Protein AF-A0A0A6D078-F1 (afdb_monomer_lite)

Secondary structure (DSSP, 8-state):
---S----HHHHHHHHHHHT-SS-HHHHHHHHHHHHHHHHHHHHHHTS---HHHHHT--HHHHHHHHHHHHHTT--HHHHHHHHHHHHHHHHHHHHTS---

Radius of gyration: 13.88 Å; chains: 1; bounding box: 37×34×34 Å

Structure (mmCIF, N/CA/C/O backbone):
data_AF-A0A0A6D078-F1
#
_entry.id   AF-A0A0A6D078-F1
#
loop_
_atom_site.group_PDB
_atom_site.id
_atom_site.type_symbol
_atom_site.label_atom_id
_atom_site.label_alt_id
_atom_site.label_comp_id
_atom_site.label_asym_id
_atom_site.label_entity_id
_atom_site.label_seq_id
_atom_site.pdbx_PDB_ins_code
_atom_site.Cartn_x
_atom_site.Cartn_y
_atom_site.Cartn_z
_atom_site.occupancy
_atom_site.B_iso_or_equiv
_atom_site.auth_seq_id
_atom_site.auth_comp_id
_atom_site.auth_asym_id
_atom_site.auth_atom_id
_atom_site.pdbx_PDB_model_num
ATOM 1 N N . MET A 1 1 ? -11.170 -26.570 -14.491 1.00 37.81 1 MET A N 1
ATOM 2 C CA . MET A 1 1 ? -11.286 -25.268 -15.184 1.00 37.81 1 MET A CA 1
ATOM 3 C C . MET A 1 1 ? -11.019 -24.174 -14.163 1.00 37.81 1 MET A C 1
ATOM 5 O O . MET A 1 1 ? -11.916 -23.804 -13.425 1.00 37.81 1 MET A O 1
ATOM 9 N N . THR A 1 2 ? -9.763 -23.754 -14.018 1.00 47.28 2 THR A N 1
ATOM 10 C CA . THR A 1 2 ? -9.364 -22.620 -13.169 1.00 47.28 2 THR A CA 1
ATOM 11 C C . THR A 1 2 ? -9.775 -21.331 -13.867 1.00 47.28 2 THR A C 1
ATOM 13 O O . THR A 1 2 ? -9.227 -21.018 -14.923 1.00 47.28 2 THR A O 1
ATOM 16 N N . SER A 1 3 ? -10.768 -20.625 -13.324 1.00 41.25 3 SER A N 1
ATOM 17 C CA . SER A 1 3 ? -11.203 -19.323 -13.836 1.00 41.25 3 SER A CA 1
ATOM 18 C C . SER A 1 3 ? -10.005 -18.361 -13.926 1.00 41.25 3 SER A C 1
ATOM 20 O O . SER A 1 3 ? -9.303 -18.193 -12.929 1.00 41.25 3 SER A O 1
ATOM 22 N N . PRO A 1 4 ? -9.745 -17.726 -15.082 1.00 51.84 4 PRO A N 1
ATOM 23 C CA . PRO A 1 4 ? -8.605 -16.825 -15.280 1.00 51.84 4 PRO A CA 1
ATOM 24 C C . PRO A 1 4 ? -8.764 -15.429 -14.633 1.00 51.84 4 PRO A C 1
ATOM 26 O O . PRO A 1 4 ? -7.986 -14.532 -14.941 1.00 51.84 4 PRO A O 1
ATOM 29 N N . ASP A 1 5 ? -9.728 -15.226 -13.728 1.00 57.56 5 ASP A N 1
ATOM 30 C CA . ASP A 1 5 ? -10.286 -13.893 -13.436 1.00 57.56 5 ASP A CA 1
ATOM 31 C C . ASP A 1 5 ? -9.986 -13.319 -12.040 1.00 57.56 5 ASP A C 1
ATOM 33 O O . ASP A 1 5 ? -10.726 -12.500 -11.500 1.00 57.56 5 ASP A O 1
ATOM 37 N N . THR A 1 6 ? -8.905 -13.740 -11.382 1.00 61.28 6 THR A N 1
ATOM 38 C CA . THR A 1 6 ? -8.534 -13.122 -10.093 1.00 61.28 6 THR A CA 1
ATOM 39 C C . THR A 1 6 ? -7.028 -13.054 -9.922 1.00 61.28 6 THR A C 1
ATOM 41 O O . THR A 1 6 ? -6.440 -13.642 -9.016 1.00 61.28 6 THR A O 1
ATOM 44 N N . LEU A 1 7 ? -6.364 -12.340 -10.831 1.00 70.44 7 LEU A N 1
ATOM 45 C CA . LEU A 1 7 ? -4.975 -11.966 -10.593 1.00 70.44 7 LEU A CA 1
ATOM 46 C C . LEU A 1 7 ? -4.910 -11.039 -9.371 1.00 70.44 7 LEU A C 1
ATOM 48 O O . LEU A 1 7 ? -5.734 -10.128 -9.249 1.00 70.44 7 LEU A O 1
ATOM 52 N N . PRO A 1 8 ? -3.929 -11.226 -8.472 1.00 76.69 8 PRO A N 1
ATOM 53 C CA . PRO A 1 8 ? -3.780 -10.350 -7.324 1.00 76.69 8 PRO A CA 1
ATOM 54 C C . PRO A 1 8 ? -3.535 -8.907 -7.800 1.00 76.69 8 PRO A C 1
ATOM 56 O O . PRO A 1 8 ? -2.866 -8.704 -8.824 1.00 76.69 8 PRO A O 1
ATOM 59 N N . PRO A 1 9 ? -4.001 -7.889 -7.053 1.00 77.19 9 PRO A N 1
ATOM 60 C CA . PRO A 1 9 ? -3.821 -6.482 -7.415 1.00 77.19 9 PRO A CA 1
ATOM 61 C C . PRO A 1 9 ? -2.368 -6.102 -7.757 1.00 77.19 9 PRO A C 1
ATOM 63 O O . PRO A 1 9 ? -2.128 -5.277 -8.637 1.00 77.19 9 PRO A O 1
ATOM 66 N N . SER A 1 10 ? -1.380 -6.758 -7.137 1.00 77.50 10 SER A N 1
ATOM 67 C CA . SER A 1 10 ? 0.046 -6.574 -7.434 1.00 77.50 10 SER A CA 1
ATOM 68 C C . SER A 1 10 ? 0.450 -6.972 -8.864 1.00 77.50 10 SER A C 1
ATOM 70 O O . SER A 1 10 ? 1.307 -6.318 -9.462 1.00 77.50 10 SER A O 1
ATOM 72 N N . MET A 1 11 ? -0.159 -8.014 -9.443 1.00 78.56 11 MET A N 1
ATOM 73 C CA . MET A 1 11 ? 0.112 -8.465 -10.817 1.00 78.56 11 MET A CA 1
ATOM 74 C C . MET A 1 11 ? -0.592 -7.594 -11.859 1.00 78.56 11 MET A C 1
ATOM 76 O O . MET A 1 11 ? -0.010 -7.298 -12.908 1.00 78.56 11 MET A O 1
ATOM 80 N N . LEU A 1 12 ? -1.809 -7.135 -11.558 1.00 79.56 12 LEU A N 1
ATOM 81 C CA . LEU A 1 12 ? -2.525 -6.170 -12.395 1.00 79.56 12 LEU A CA 1
ATOM 82 C C . LEU A 1 12 ? -1.743 -4.853 -12.489 1.00 79.56 12 LEU A C 1
ATOM 84 O O . LEU A 1 12 ? -1.502 -4.348 -13.588 1.00 79.56 12 LEU A O 1
ATOM 88 N N . TRP A 1 13 ? -1.234 -4.360 -11.357 1.00 77.25 13 TRP A N 1
ATOM 89 C CA . TRP A 1 13 ? -0.403 -3.160 -11.332 1.00 77.25 13 TRP A CA 1
ATOM 90 C C . TRP A 1 13 ? 0.941 -3.344 -12.045 1.00 77.25 13 T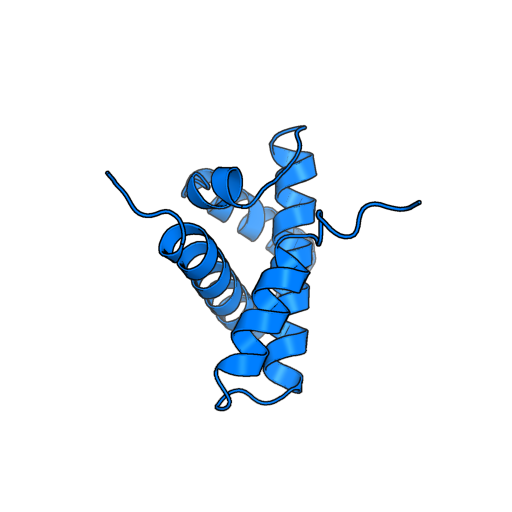RP A C 1
ATOM 92 O O . TRP A 1 13 ? 1.365 -2.468 -12.793 1.00 77.25 13 TRP A O 1
ATOM 102 N N . ALA A 1 14 ? 1.602 -4.496 -11.897 1.00 74.62 14 ALA A N 1
ATOM 103 C CA . ALA A 1 14 ? 2.837 -4.780 -12.633 1.00 74.62 14 ALA A CA 1
ATOM 104 C C . ALA A 1 14 ? 2.625 -4.773 -14.159 1.00 74.62 14 ALA A C 1
ATOM 106 O O . ALA A 1 14 ? 3.478 -4.282 -14.899 1.00 74.62 14 ALA A O 1
ATOM 107 N N . THR A 1 15 ? 1.476 -5.269 -14.626 1.00 76.69 15 THR A N 1
ATOM 108 C CA . THR A 1 15 ? 1.088 -5.230 -16.045 1.00 76.69 15 THR A CA 1
ATOM 109 C C . THR A 1 15 ? 0.828 -3.797 -16.513 1.00 76.69 15 THR A C 1
ATOM 111 O O . THR A 1 15 ? 1.273 -3.413 -17.593 1.00 76.69 15 THR A O 1
ATOM 114 N N . HIS A 1 16 ? 0.162 -2.984 -15.688 1.00 73.62 16 HIS A N 1
ATOM 115 C CA . HIS A 1 16 ? -0.034 -1.555 -15.943 1.00 73.62 16 HIS A CA 1
ATOM 116 C C . HIS A 1 16 ? 1.309 -0.806 -16.046 1.00 73.62 16 HIS A C 1
ATOM 118 O O . HIS A 1 16 ? 1.557 -0.133 -17.043 1.00 73.62 16 HIS A O 1
ATOM 124 N N . LEU A 1 17 ? 2.233 -1.021 -15.101 1.00 73.81 17 LEU A N 1
ATOM 125 C CA . LEU A 1 17 ? 3.578 -0.428 -15.127 1.00 73.81 17 LEU A CA 1
ATOM 126 C C . LEU A 1 17 ? 4.392 -0.830 -16.366 1.00 73.81 17 LEU A C 1
ATOM 128 O O . LEU A 1 17 ? 5.181 -0.036 -16.872 1.00 73.81 17 LEU A O 1
ATOM 132 N N . ALA A 1 18 ? 4.229 -2.064 -16.851 1.00 67.94 18 ALA A N 1
ATOM 133 C CA . ALA A 1 18 ? 4.924 -2.546 -18.042 1.00 67.94 18 ALA A CA 1
ATOM 134 C C . ALA A 1 18 ? 4.407 -1.897 -19.340 1.00 67.94 18 ALA A C 1
ATOM 136 O O . ALA A 1 18 ? 5.178 -1.722 -20.285 1.00 67.94 18 ALA A O 1
ATOM 137 N N . ARG A 1 19 ? 3.121 -1.519 -19.390 1.00 69.38 19 ARG A N 1
ATOM 138 C CA . ARG A 1 19 ? 2.527 -0.804 -20.534 1.00 69.38 19 ARG A CA 1
ATOM 139 C C . ARG A 1 19 ? 3.012 0.637 -20.637 1.00 69.38 19 ARG A C 1
ATOM 141 O O . ARG A 1 19 ? 3.153 1.135 -21.748 1.00 69.38 19 ARG A O 1
ATOM 148 N N . ASP A 1 20 ? 3.365 1.250 -19.512 1.00 64.88 20 ASP A N 1
ATOM 149 C CA . ASP A 1 20 ? 3.768 2.658 -19.434 1.00 64.88 20 ASP A CA 1
ATOM 150 C C . ASP A 1 20 ? 5.187 2.949 -19.987 1.00 64.88 20 ASP A C 1
ATOM 152 O O . ASP A 1 20 ? 5.678 4.064 -19.869 1.00 64.88 20 ASP A O 1
ATOM 156 N N . ARG A 1 21 ? 5.860 1.939 -20.582 1.00 54.56 21 ARG A N 1
ATOM 157 C CA . ARG A 1 21 ? 7.119 1.913 -21.384 1.00 54.56 21 ARG A CA 1
ATOM 158 C C . ARG A 1 21 ? 8.335 2.773 -20.977 1.00 54.56 21 ARG A C 1
ATOM 160 O O . ARG A 1 21 ? 9.388 2.633 -21.592 1.00 54.56 21 ARG A O 1
ATOM 167 N N . MET A 1 22 ? 8.276 3.567 -19.913 1.00 57.25 22 MET A N 1
ATOM 168 C CA . MET A 1 22 ? 9.336 4.474 -19.454 1.00 57.25 22 MET A CA 1
ATOM 169 C C . MET A 1 22 ? 10.025 4.019 -18.160 1.00 57.25 22 MET A C 1
ATOM 171 O O . MET A 1 22 ? 10.914 4.705 -17.652 1.00 57.25 22 MET A O 1
ATOM 175 N N . ARG A 1 23 ? 9.651 2.865 -17.591 1.00 61.41 23 ARG A N 1
ATOM 176 C CA . ARG A 1 23 ? 10.265 2.341 -16.361 1.00 61.41 23 ARG A CA 1
ATOM 177 C C . ARG A 1 23 ? 11.027 1.050 -16.625 1.00 61.41 23 ARG A C 1
ATOM 179 O O . ARG A 1 23 ? 10.478 0.078 -17.128 1.00 61.41 23 ARG A O 1
ATOM 186 N N . SER A 1 24 ? 12.302 1.031 -16.234 1.00 71.56 24 SER A N 1
ATOM 187 C CA . SER A 1 24 ? 13.158 -0.153 -16.335 1.00 71.56 24 SER A CA 1
ATOM 188 C C . SER A 1 24 ? 12.534 -1.353 -15.618 1.00 71.56 24 SER A C 1
ATOM 190 O O . SER A 1 24 ? 11.949 -1.204 -14.543 1.00 71.56 24 SER A O 1
ATOM 192 N N . VAL A 1 25 ? 12.746 -2.561 -16.150 1.00 75.38 25 VAL A N 1
ATOM 193 C CA . VAL A 1 25 ? 12.272 -3.838 -15.569 1.00 75.38 25 VAL A CA 1
ATOM 194 C C . VAL A 1 25 ? 12.632 -3.969 -14.082 1.00 75.38 25 VAL A C 1
ATOM 196 O O . VAL A 1 25 ? 11.831 -4.438 -13.274 1.00 75.38 25 VAL A O 1
ATOM 199 N N . HIS A 1 26 ? 13.815 -3.485 -13.697 1.00 78.31 26 HIS A N 1
ATOM 200 C CA . HIS A 1 26 ? 14.270 -3.432 -12.306 1.00 78.31 26 HIS A CA 1
ATOM 201 C C . HIS A 1 26 ? 13.361 -2.584 -11.402 1.00 78.31 26 HIS A C 1
ATOM 203 O O . HIS A 1 26 ? 13.103 -2.955 -10.257 1.00 78.31 26 HIS A O 1
ATOM 209 N N . THR A 1 27 ? 12.842 -1.464 -11.904 1.00 79.75 27 THR A N 1
ATOM 210 C CA . THR A 1 27 ? 11.910 -0.601 -11.169 1.00 79.75 27 THR A CA 1
ATOM 211 C C . THR A 1 27 ? 10.548 -1.261 -11.035 1.00 79.75 27 THR A C 1
ATOM 213 O O . THR A 1 27 ? 10.008 -1.268 -9.933 1.00 79.75 27 THR A O 1
ATOM 216 N N . VAL A 1 28 ? 10.044 -1.895 -12.099 1.00 81.12 28 VAL A N 1
ATOM 217 C CA . VAL A 1 28 ? 8.772 -2.636 -12.067 1.00 81.12 28 VAL A CA 1
ATOM 218 C C . VAL A 1 28 ? 8.821 -3.768 -11.040 1.00 81.12 28 VAL A C 1
ATOM 220 O O . VAL A 1 28 ? 7.918 -3.885 -10.218 1.00 81.12 28 VAL A O 1
ATOM 223 N N . ARG A 1 29 ? 9.903 -4.560 -11.013 1.00 83.12 29 ARG A N 1
ATOM 224 C CA . ARG A 1 29 ? 10.086 -5.630 -10.014 1.00 83.12 29 ARG A CA 1
ATOM 225 C C . ARG A 1 29 ? 10.134 -5.091 -8.588 1.00 83.12 29 ARG A C 1
ATOM 227 O O . ARG A 1 29 ? 9.462 -5.627 -7.712 1.00 83.12 29 ARG A O 1
ATOM 234 N N . ALA A 1 30 ? 10.902 -4.026 -8.358 1.00 84.94 30 ALA A N 1
ATOM 235 C CA . ALA A 1 30 ? 10.997 -3.415 -7.037 1.00 84.94 30 ALA A CA 1
ATOM 236 C C . ALA A 1 30 ? 9.644 -2.866 -6.566 1.00 84.94 30 ALA A C 1
ATOM 238 O O . ALA A 1 30 ? 9.283 -3.044 -5.408 1.00 84.94 30 ALA A O 1
ATOM 239 N N . TYR A 1 31 ? 8.889 -2.232 -7.464 1.00 86.56 31 TYR A N 1
ATOM 240 C CA . TYR A 1 31 ? 7.568 -1.686 -7.169 1.00 86.56 31 TYR A CA 1
ATOM 241 C C . TYR A 1 31 ? 6.579 -2.810 -6.873 1.00 86.56 31 TYR A C 1
ATOM 243 O O . TYR A 1 31 ? 5.961 -2.804 -5.813 1.00 86.56 31 TYR A O 1
ATOM 251 N N . ARG A 1 32 ? 6.516 -3.837 -7.726 1.00 86.88 32 ARG A N 1
ATOM 252 C CA . ARG A 1 32 ? 5.689 -5.027 -7.498 1.00 86.88 32 ARG A CA 1
ATOM 253 C C . ARG A 1 32 ? 5.944 -5.651 -6.123 1.00 86.88 32 ARG A C 1
ATOM 255 O O . ARG A 1 32 ? 4.987 -5.920 -5.408 1.00 86.88 32 ARG A O 1
ATOM 262 N N . ALA A 1 33 ? 7.206 -5.814 -5.726 1.00 88.75 33 ALA A N 1
ATOM 263 C CA . ALA A 1 33 ? 7.548 -6.366 -4.414 1.00 88.75 33 ALA A CA 1
ATOM 264 C C . ALA A 1 33 ? 7.032 -5.497 -3.250 1.00 88.75 33 ALA A C 1
ATOM 266 O O . ALA A 1 33 ? 6.681 -6.017 -2.194 1.00 88.75 33 ALA A O 1
ATOM 267 N N . VAL A 1 34 ? 6.981 -4.173 -3.425 1.00 91.19 34 VAL A N 1
ATOM 268 C CA . VAL A 1 34 ? 6.369 -3.262 -2.446 1.00 91.19 34 VAL A CA 1
ATOM 269 C C . VAL A 1 34 ? 4.854 -3.448 -2.389 1.00 91.19 34 VAL A C 1
ATOM 271 O O . VAL A 1 34 ? 4.313 -3.556 -1.292 1.00 91.19 34 VAL A O 1
ATOM 274 N N . ALA A 1 35 ? 4.177 -3.541 -3.536 1.00 89.69 35 ALA A N 1
ATOM 275 C CA . ALA A 1 35 ? 2.734 -3.785 -3.575 1.00 89.69 35 ALA A CA 1
ATOM 276 C C . ALA A 1 35 ? 2.357 -5.125 -2.929 1.00 89.69 35 ALA A C 1
ATOM 278 O O . ALA A 1 35 ? 1.451 -5.162 -2.106 1.00 89.69 35 ALA A O 1
ATOM 279 N N . GLU A 1 36 ? 3.091 -6.202 -3.222 1.00 90.25 36 GLU A N 1
ATOM 280 C CA . GLU A 1 36 ? 2.878 -7.515 -2.593 1.00 90.25 36 GLU A CA 1
ATOM 281 C C . GLU A 1 36 ? 3.015 -7.443 -1.066 1.00 90.25 36 GLU A C 1
ATOM 283 O O . GLU A 1 36 ? 2.173 -7.974 -0.344 1.00 90.25 36 GLU A O 1
ATOM 288 N N . ARG A 1 37 ? 4.031 -6.728 -0.565 1.00 91.19 37 ARG A N 1
ATOM 289 C CA . ARG A 1 37 ? 4.243 -6.530 0.876 1.00 91.19 37 ARG A CA 1
ATOM 290 C C . ARG A 1 37 ? 3.140 -5.700 1.528 1.00 91.19 37 ARG A C 1
ATOM 292 O O . ARG A 1 37 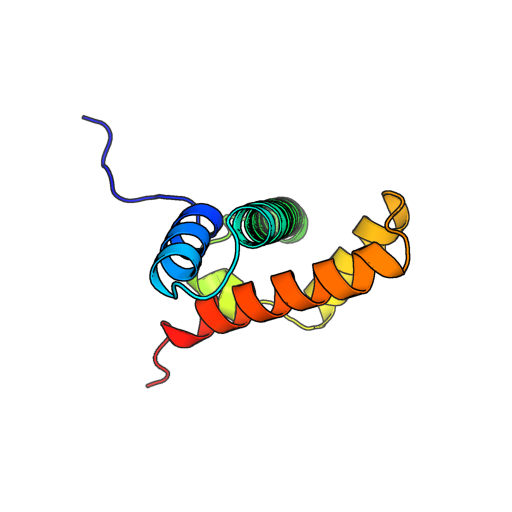? 2.712 -6.046 2.626 1.00 91.19 37 ARG A O 1
ATOM 299 N N . LEU A 1 38 ? 2.674 -4.636 0.873 1.00 90.19 38 LEU A N 1
ATOM 300 C CA . LEU A 1 38 ? 1.553 -3.839 1.371 1.00 90.19 38 LEU A CA 1
ATOM 301 C C . LEU A 1 38 ? 0.270 -4.673 1.420 1.00 90.19 38 LE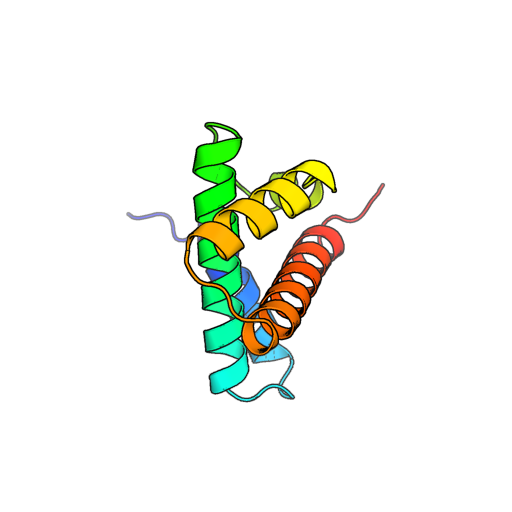U A C 1
ATOM 303 O O . LEU A 1 38 ? -0.397 -4.688 2.448 1.00 90.19 38 LEU A O 1
ATOM 307 N N . THR A 1 39 ? -0.057 -5.401 0.350 1.00 90.31 39 THR A N 1
ATOM 308 C CA . THR A 1 39 ? -1.247 -6.260 0.307 1.00 90.31 39 THR A CA 1
ATOM 309 C C . THR A 1 39 ? -1.193 -7.334 1.390 1.00 90.31 39 THR A C 1
ATOM 311 O O . THR A 1 39 ? -2.165 -7.495 2.119 1.00 90.31 39 THR A O 1
ATOM 31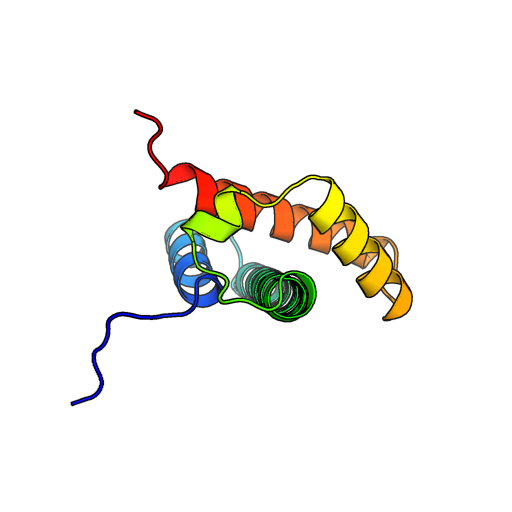4 N N . ALA A 1 40 ? -0.057 -8.018 1.560 1.00 89.81 40 ALA A N 1
ATOM 315 C CA . ALA A 1 40 ? 0.109 -9.018 2.615 1.00 89.81 40 ALA A CA 1
ATOM 316 C C . ALA A 1 40 ? -0.063 -8.418 4.022 1.00 89.81 40 ALA A C 1
ATOM 318 O O . ALA A 1 40 ? -0.711 -9.021 4.876 1.00 89.81 40 ALA A O 1
ATOM 319 N N . PHE A 1 41 ? 0.472 -7.214 4.253 1.00 91.44 41 PHE A N 1
ATOM 320 C CA . PHE A 1 41 ? 0.275 -6.498 5.510 1.00 91.44 41 PHE A CA 1
ATOM 321 C C . PHE A 1 41 ? -1.201 -6.167 5.750 1.00 91.44 41 PHE A C 1
ATOM 323 O O . PHE A 1 41 ? -1.707 -6.438 6.833 1.00 91.44 41 PHE A O 1
ATOM 330 N N . LEU A 1 42 ? -1.898 -5.620 4.750 1.00 90.25 42 LEU A N 1
ATOM 331 C CA . LEU A 1 42 ? -3.304 -5.228 4.874 1.00 90.25 42 LEU A CA 1
ATOM 332 C C . LEU A 1 42 ? -4.226 -6.431 5.099 1.00 90.25 42 LEU A C 1
ATOM 334 O O . LEU A 1 42 ? -5.139 -6.333 5.909 1.00 90.25 42 LEU A O 1
ATOM 338 N N . VAL A 1 43 ? -3.954 -7.580 4.470 1.00 90.38 43 VAL A N 1
ATOM 339 C CA . VAL A 1 43 ? -4.708 -8.821 4.724 1.00 90.38 43 VAL A CA 1
ATOM 340 C C . VAL A 1 43 ? -4.618 -9.215 6.201 1.00 90.38 43 VAL A C 1
ATOM 342 O O . VAL A 1 43 ? -5.631 -9.544 6.816 1.00 90.38 43 VAL A O 1
ATOM 345 N N . GLY A 1 44 ? -3.421 -9.136 6.792 1.00 88.69 44 GLY A N 1
ATOM 346 C CA . GLY A 1 44 ? -3.228 -9.394 8.220 1.00 88.69 44 GLY A CA 1
ATOM 347 C C . GLY A 1 44 ? -3.802 -8.296 9.121 1.00 88.69 44 GLY A C 1
ATOM 348 O O . GLY A 1 44 ? -4.342 -8.596 10.180 1.00 88.69 44 GLY A O 1
ATOM 349 N N . HIS A 1 45 ? -3.709 -7.030 8.706 1.00 89.50 45 HIS A N 1
ATOM 350 C CA . HIS A 1 45 ? -4.142 -5.876 9.497 1.00 89.50 45 HIS A CA 1
ATOM 351 C C . HIS A 1 45 ? -5.668 -5.736 9.561 1.00 89.50 45 HIS A C 1
ATOM 353 O O . HIS A 1 45 ? -6.208 -5.418 10.615 1.00 89.50 45 HIS A O 1
ATOM 359 N N . TRP A 1 46 ? -6.360 -5.994 8.450 1.00 87.00 46 TRP A N 1
ATOM 360 C CA . TRP A 1 46 ? -7.820 -5.915 8.346 1.00 87.00 46 TRP A CA 1
ATOM 361 C C . TRP A 1 46 ? -8.521 -7.248 8.613 1.00 87.00 46 TRP A C 1
ATOM 363 O O . TRP A 1 46 ? -9.749 -7.285 8.633 1.00 87.00 46 TRP A O 1
ATOM 373 N N . ALA A 1 47 ? -7.762 -8.335 8.801 1.00 84.19 47 ALA A N 1
ATOM 374 C CA . ALA A 1 47 ? -8.283 -9.695 8.945 1.00 84.19 47 ALA A CA 1
ATOM 375 C C . ALA A 1 47 ? -9.285 -10.072 7.829 1.00 84.19 47 ALA A C 1
ATOM 377 O O . ALA A 1 47 ? -10.295 -10.732 8.075 1.00 84.19 47 ALA A O 1
ATOM 378 N N . GLY A 1 48 ? -9.017 -9.632 6.594 1.00 79.69 48 GLY A N 1
ATOM 379 C CA . GLY A 1 48 ? -9.953 -9.731 5.475 1.00 79.69 48 GLY A CA 1
ATOM 380 C C . GLY A 1 48 ? -9.273 -9.717 4.106 1.00 79.69 48 GLY A C 1
ATOM 381 O O . GLY A 1 48 ? -8.078 -9.445 3.981 1.00 79.69 48 GLY A O 1
ATOM 382 N N . ALA A 1 49 ? -10.043 -10.037 3.063 1.00 78.38 49 ALA A N 1
ATOM 383 C CA . ALA A 1 49 ? -9.550 -10.013 1.691 1.00 78.38 49 ALA A CA 1
ATOM 384 C C . ALA A 1 49 ? -9.277 -8.571 1.238 1.00 78.38 49 ALA A C 1
ATOM 386 O O . ALA A 1 49 ? -10.113 -7.685 1.407 1.00 78.38 49 ALA A O 1
ATOM 387 N N . VAL A 1 50 ? -8.106 -8.348 0.641 1.00 84.00 50 VAL A N 1
ATOM 388 C CA . VAL A 1 50 ? -7.716 -7.049 0.085 1.00 84.00 50 VAL A CA 1
ATOM 389 C C . VAL A 1 50 ? -7.872 -7.111 -1.425 1.00 84.00 50 VAL A C 1
ATOM 391 O O . VAL A 1 50 ? -7.039 -7.689 -2.126 1.00 84.00 50 VAL A O 1
ATOM 394 N N . ASP A 1 51 ? -8.949 -6.515 -1.917 1.00 81.88 51 ASP A N 1
ATOM 395 C CA . ASP A 1 51 ? -9.179 -6.302 -3.339 1.00 81.88 51 ASP A CA 1
ATOM 396 C C . ASP A 1 51 ? -8.808 -4.868 -3.756 1.00 81.88 51 ASP A C 1
ATOM 398 O O . ASP A 1 51 ? -8.348 -4.037 -2.965 1.00 81.88 51 ASP A O 1
ATOM 402 N N . ARG A 1 52 ? -8.976 -4.575 -5.044 1.00 80.94 52 ARG A N 1
ATOM 403 C CA . ARG A 1 52 ? -8.666 -3.262 -5.616 1.00 80.94 52 ARG A CA 1
ATOM 404 C C . ARG A 1 52 ? -9.513 -2.136 -5.006 1.00 80.94 52 ARG A C 1
ATOM 406 O O . ARG A 1 52 ? -8.994 -1.042 -4.805 1.00 80.94 52 ARG A O 1
ATOM 413 N N . ALA A 1 53 ? -10.780 -2.401 -4.691 1.00 80.56 53 ALA A N 1
ATOM 414 C CA . ALA A 1 53 ? -11.683 -1.415 -4.099 1.00 80.56 53 ALA A CA 1
ATOM 415 C C . ALA A 1 53 ? -11.310 -1.118 -2.638 1.00 80.56 53 ALA A C 1
ATOM 417 O O . ALA A 1 53 ? -11.310 0.037 -2.212 1.00 80.56 53 ALA A O 1
ATOM 418 N N . ALA A 1 54 ? -10.920 -2.145 -1.885 1.00 83.25 54 ALA A N 1
ATOM 419 C CA . ALA A 1 54 ? -10.413 -2.032 -0.528 1.00 83.25 54 ALA A CA 1
ATOM 420 C C . ALA A 1 54 ? -9.106 -1.227 -0.494 1.00 83.25 54 ALA A C 1
ATOM 422 O O . ALA A 1 54 ? -8.947 -0.360 0.362 1.00 83.25 54 ALA A O 1
ATOM 423 N N . LEU A 1 55 ? -8.213 -1.421 -1.474 1.00 85.12 55 LEU A N 1
ATOM 424 C CA . LEU A 1 55 ? -7.008 -0.595 -1.618 1.00 85.12 55 LEU A CA 1
ATOM 425 C C . LEU A 1 55 ? -7.341 0.892 -1.801 1.00 85.12 55 LEU A C 1
ATOM 427 O O . LEU A 1 55 ? -6.656 1.732 -1.217 1.00 85.12 55 LEU A O 1
ATOM 431 N N . GLY A 1 56 ? -8.407 1.230 -2.530 1.00 82.62 56 GLY A N 1
ATOM 432 C CA . GLY A 1 56 ? -8.859 2.618 -2.659 1.00 82.62 56 GLY A CA 1
ATOM 433 C C . GLY A 1 56 ? -9.340 3.244 -1.343 1.00 82.62 56 GLY A C 1
ATOM 434 O O . GLY A 1 56 ? -9.238 4.452 -1.144 1.00 82.62 56 GLY A O 1
ATOM 435 N N . ARG A 1 57 ? -9.777 2.415 -0.387 1.00 83.00 57 ARG A N 1
ATOM 436 C CA . ARG A 1 57 ? -10.206 2.831 0.960 1.00 83.00 57 ARG A CA 1
ATOM 437 C C . ARG A 1 57 ? -9.074 2.865 1.988 1.00 83.00 57 ARG A C 1
ATOM 439 O O . ARG A 1 57 ? -9.336 3.161 3.151 1.00 83.00 57 ARG A O 1
ATOM 446 N N . THR A 1 58 ? -7.835 2.569 1.585 1.00 87.75 58 THR A N 1
ATOM 447 C CA . THR A 1 58 ? -6.683 2.556 2.499 1.00 87.75 58 THR A CA 1
ATOM 448 C C . THR A 1 58 ? -6.539 3.913 3.181 1.00 87.75 58 THR A C 1
ATOM 450 O O . THR A 1 58 ? -6.357 4.939 2.524 1.00 87.75 58 THR A O 1
ATOM 453 N N . SER A 1 59 ? -6.588 3.926 4.511 1.00 87.25 59 SER A N 1
ATOM 454 C CA . SER A 1 59 ? -6.497 5.153 5.288 1.00 87.25 59 SER A CA 1
ATOM 455 C C . SER A 1 59 ? -5.045 5.555 5.550 1.00 87.25 59 SER A C 1
ATOM 457 O O . SER A 1 59 ? -4.106 4.754 5.511 1.00 87.25 59 SER A O 1
ATOM 459 N N . THR A 1 60 ? -4.844 6.818 5.926 1.00 87.31 60 THR A N 1
ATOM 460 C CA . THR A 1 60 ? -3.541 7.295 6.411 1.00 87.31 60 THR A CA 1
ATOM 461 C C . THR A 1 60 ? -3.067 6.523 7.652 1.00 87.31 60 THR A C 1
ATOM 463 O O . THR A 1 60 ? -1.860 6.396 7.867 1.00 87.31 60 THR A O 1
ATOM 466 N N . ALA A 1 61 ? -3.985 6.003 8.477 1.00 89.75 61 ALA A N 1
ATOM 467 C CA . ALA A 1 61 ? -3.636 5.203 9.649 1.00 89.75 61 ALA A CA 1
ATOM 468 C C . ALA A 1 61 ? -3.023 3.853 9.244 1.00 89.75 61 ALA A C 1
ATOM 470 O O . ALA A 1 61 ? -1.960 3.503 9.758 1.00 89.75 61 ALA A O 1
ATOM 471 N N . ASP A 1 62 ? -3.607 3.174 8.252 1.00 90.50 62 ASP A N 1
ATOM 472 C CA . ASP A 1 62 ? -3.089 1.908 7.714 1.00 90.50 62 ASP A CA 1
ATOM 473 C C . ASP A 1 62 ? -1.679 2.087 7.143 1.00 90.50 62 ASP A C 1
ATOM 475 O O . ASP A 1 62 ? -0.774 1.291 7.396 1.00 90.50 62 ASP A O 1
ATOM 479 N N . LEU A 1 63 ? -1.450 3.190 6.423 1.00 89.25 63 LEU A N 1
ATOM 480 C CA . LEU A 1 63 ? -0.134 3.514 5.871 1.00 89.25 63 LEU A CA 1
ATOM 481 C C . LEU A 1 63 ? 0.909 3.785 6.956 1.00 89.25 63 LEU A C 1
ATOM 483 O O . LEU A 1 63 ? 2.064 3.371 6.828 1.00 89.25 63 LEU A O 1
ATOM 487 N N . ARG A 1 64 ? 0.524 4.461 8.042 1.00 90.44 64 ARG A N 1
ATOM 488 C CA . ARG A 1 64 ? 1.413 4.658 9.195 1.00 90.44 64 ARG A CA 1
ATOM 489 C C . ARG A 1 64 ? 1.731 3.332 9.879 1.00 90.44 64 ARG A C 1
ATOM 491 O O . ARG A 1 64 ? 2.901 3.100 10.185 1.00 90.44 64 ARG A O 1
ATOM 498 N N . ALA A 1 65 ? 0.736 2.464 10.062 1.00 92.00 65 ALA A N 1
ATOM 499 C CA . ALA A 1 65 ? 0.920 1.132 10.630 1.00 92.00 65 ALA A CA 1
ATOM 500 C C . ALA A 1 65 ? 1.862 0.280 9.761 1.00 92.00 65 ALA A C 1
ATOM 502 O O . ALA A 1 65 ? 2.815 -0.306 10.277 1.00 92.00 65 ALA A O 1
ATOM 503 N N . TYR A 1 66 ? 1.687 0.311 8.437 1.00 91.62 66 TYR A N 1
ATOM 504 C CA . TYR A 1 66 ? 2.574 -0.359 7.486 1.00 91.62 66 TYR A CA 1
ATOM 505 C C . TYR A 1 66 ? 4.020 0.141 7.587 1.00 91.62 66 TYR A C 1
ATOM 507 O O . TYR A 1 66 ? 4.960 -0.650 7.673 1.00 91.62 66 TYR A O 1
ATOM 515 N N . LEU A 1 67 ? 4.228 1.461 7.610 1.00 89.50 67 LEU A N 1
ATOM 516 C CA . LEU A 1 67 ? 5.570 2.037 7.723 1.00 89.50 67 LEU A CA 1
ATOM 517 C C . LEU A 1 67 ? 6.226 1.715 9.071 1.00 89.50 67 LEU A C 1
ATOM 519 O O . LEU A 1 67 ? 7.434 1.483 9.114 1.00 89.50 67 LEU A O 1
ATOM 523 N N . ALA A 1 68 ? 5.461 1.687 10.164 1.00 90.88 68 ALA A N 1
ATOM 524 C CA . ALA A 1 68 ? 5.954 1.265 11.473 1.00 90.88 68 ALA A CA 1
ATOM 525 C C . ALA A 1 68 ? 6.377 -0.213 11.459 1.00 90.88 68 ALA A C 1
ATOM 527 O O . ALA A 1 68 ? 7.506 -0.525 11.842 1.00 90.88 68 ALA A O 1
ATOM 528 N N . TYR A 1 69 ? 5.536 -1.097 10.913 1.00 91.06 69 TYR A N 1
ATOM 529 C CA . TYR A 1 69 ? 5.861 -2.510 10.707 1.00 91.06 69 TYR A CA 1
ATOM 530 C C . TYR A 1 69 ? 7.154 -2.677 9.898 1.00 91.06 69 TYR A C 1
ATOM 532 O O . TYR A 1 69 ? 8.057 -3.411 10.296 1.00 91.06 69 TYR A O 1
ATOM 540 N N . ARG A 1 70 ? 7.306 -1.934 8.796 1.00 90.50 70 ARG A N 1
ATOM 541 C CA . ARG A 1 70 ? 8.497 -2.029 7.943 1.00 90.50 70 ARG A CA 1
ATOM 542 C C . ARG A 1 70 ? 9.764 -1.486 8.576 1.00 90.50 70 ARG A C 1
ATOM 544 O O . ARG A 1 70 ? 10.827 -2.051 8.331 1.00 90.50 70 ARG A O 1
ATOM 551 N N . ARG A 1 71 ? 9.671 -0.456 9.417 1.00 87.88 71 ARG A N 1
ATOM 552 C CA . ARG A 1 71 ? 10.808 -0.024 10.241 1.00 87.88 71 ARG A CA 1
ATOM 553 C C . ARG A 1 71 ? 11.260 -1.139 11.185 1.00 87.88 71 ARG A C 1
ATOM 555 O O . ARG A 1 71 ? 12.457 -1.385 11.264 1.00 87.88 71 ARG A O 1
ATOM 562 N N . GLY A 1 72 ? 10.324 -1.869 11.796 1.00 87.38 72 GLY A N 1
ATOM 563 C CA . GLY A 1 72 ? 10.628 -3.058 12.606 1.00 87.38 72 GLY A CA 1
ATOM 564 C C . GLY A 1 72 ? 11.311 -4.194 11.828 1.00 87.38 72 GLY A C 1
ATOM 565 O O . GLY A 1 72 ? 12.067 -4.960 12.408 1.00 87.38 72 GLY A O 1
ATOM 566 N N . GLN A 1 73 ? 11.110 -4.263 10.508 1.00 86.69 73 GLN A N 1
ATOM 567 C CA . GLN A 1 73 ? 11.758 -5.226 9.602 1.00 86.69 73 GLN A CA 1
ATOM 568 C C . GLN A 1 73 ? 13.110 -4.735 9.035 1.00 86.69 73 GLN A C 1
ATOM 570 O O . GLN A 1 73 ? 13.625 -5.313 8.081 1.00 86.69 73 GLN A O 1
ATOM 575 N N . GLY A 1 74 ? 13.678 -3.643 9.563 1.00 86.44 74 GLY A N 1
ATOM 576 C CA . GLY A 1 74 ? 14.993 -3.136 9.144 1.00 86.44 74 GLY A CA 1
ATOM 577 C C . GLY A 1 74 ? 14.981 -2.231 7.905 1.00 86.44 74 GLY A C 1
ATOM 578 O O . GLY A 1 74 ? 15.991 -2.113 7.211 1.00 86.44 74 GLY A O 1
ATOM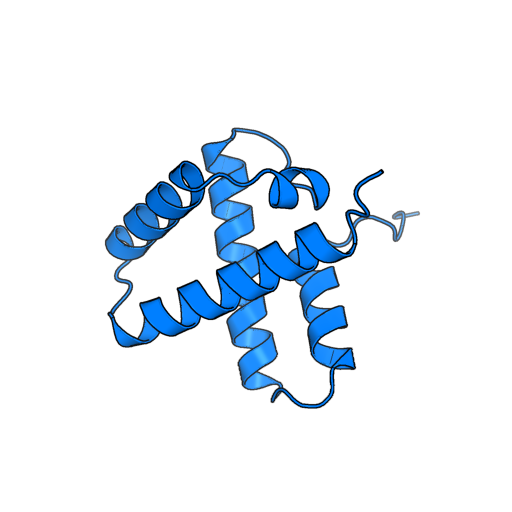 579 N N . LEU A 1 75 ? 13.856 -1.578 7.590 1.00 82.75 75 LEU A N 1
ATOM 580 C CA . LEU A 1 75 ? 13.782 -0.625 6.476 1.00 82.75 75 LEU A CA 1
ATOM 581 C C . LEU A 1 75 ? 14.670 0.612 6.727 1.00 82.75 75 LEU A C 1
ATOM 583 O O . LEU A 1 75 ? 14.308 1.499 7.497 1.00 82.75 75 LEU A O 1
ATOM 587 N N . GLY A 1 76 ? 15.801 0.704 6.022 1.00 80.00 76 GLY A N 1
ATOM 588 C CA . GLY A 1 76 ? 16.671 1.888 6.027 1.00 80.00 76 GLY A CA 1
ATOM 589 C C . GLY A 1 76 ? 16.112 3.076 5.223 1.00 80.00 76 GLY A C 1
ATOM 590 O O . GLY A 1 76 ? 15.297 2.900 4.314 1.00 80.00 76 GLY A O 1
ATOM 591 N N . ASN A 1 77 ? 16.595 4.294 5.504 1.00 77.00 77 ASN A N 1
ATOM 592 C CA . ASN A 1 77 ? 16.078 5.553 4.931 1.00 77.00 77 ASN A CA 1
ATOM 593 C C . ASN A 1 77 ? 16.025 5.586 3.392 1.00 77.00 77 ASN A C 1
ATOM 595 O O . ASN A 1 77 ? 15.015 5.999 2.822 1.00 77.00 77 ASN A O 1
ATOM 599 N N . ALA A 1 78 ? 17.073 5.111 2.709 1.00 71.75 78 ALA A N 1
ATOM 600 C CA . ALA A 1 78 ? 17.106 5.066 1.242 1.00 71.75 78 ALA A CA 1
ATOM 601 C C . ALA A 1 78 ? 16.027 4.131 0.658 1.00 71.75 78 ALA A C 1
ATOM 603 O O . ALA A 1 78 ? 15.427 4.418 -0.378 1.00 71.75 78 ALA A O 1
ATOM 604 N N . SER A 1 79 ? 15.728 3.037 1.361 1.00 78.69 79 SER A N 1
ATOM 605 C CA . SER A 1 79 ? 14.668 2.106 0.971 1.00 78.69 79 SER A CA 1
ATOM 606 C C . SER A 1 79 ? 13.281 2.669 1.281 1.00 78.69 79 SER A C 1
ATOM 608 O O . SER A 1 79 ? 12.352 2.419 0.520 1.00 78.69 79 SER A O 1
ATOM 610 N N . ALA A 1 80 ? 13.137 3.487 2.330 1.00 83.00 80 ALA A N 1
ATOM 611 C CA . ALA A 1 80 ? 11.862 4.088 2.719 1.00 83.00 80 ALA A CA 1
ATOM 612 C C . ALA A 1 80 ? 11.298 5.062 1.674 1.00 83.00 80 ALA A C 1
ATOM 614 O O . ALA A 1 80 ? 10.101 5.028 1.396 1.00 83.00 80 ALA A O 1
ATOM 615 N N . ALA A 1 81 ? 12.140 5.884 1.042 1.00 84.94 81 ALA A N 1
ATOM 616 C CA . ALA A 1 81 ? 11.692 6.791 -0.018 1.00 84.94 81 ALA A CA 1
ATOM 617 C C . ALA A 1 81 ? 11.158 6.029 -1.247 1.00 84.94 81 ALA A C 1
ATOM 619 O O . ALA A 1 81 ? 10.119 6.385 -1.816 1.00 84.94 81 ALA A O 1
ATOM 620 N N . ARG A 1 82 ? 11.839 4.941 -1.633 1.00 85.56 82 ARG A N 1
ATOM 621 C CA . ARG A 1 82 ? 11.405 4.064 -2.731 1.00 85.56 82 ARG A CA 1
ATOM 622 C C . ARG A 1 82 ? 10.127 3.312 -2.380 1.00 85.56 82 ARG A C 1
ATOM 624 O O . ARG A 1 82 ? 9.223 3.231 -3.206 1.00 85.56 82 ARG A O 1
ATOM 631 N N . GLU A 1 83 ? 10.058 2.794 -1.159 1.00 88.62 83 GLU A N 1
ATOM 632 C CA . GLU A 1 83 ? 8.884 2.128 -0.606 1.00 88.62 83 GLU A CA 1
ATOM 633 C C . GLU A 1 83 ? 7.663 3.053 -0.676 1.00 88.62 83 GLU A C 1
ATOM 635 O O . GLU A 1 83 ? 6.653 2.695 -1.272 1.00 88.62 83 GLU A O 1
ATOM 640 N N . LEU A 1 84 ? 7.785 4.283 -0.172 1.00 87.88 84 LEU A N 1
ATOM 641 C CA . LEU A 1 84 ? 6.708 5.270 -0.190 1.00 87.88 84 LEU A CA 1
ATOM 642 C C . LEU A 1 84 ? 6.284 5.635 -1.618 1.00 87.88 84 LEU A C 1
ATOM 644 O O . LEU A 1 84 ? 5.093 5.754 -1.895 1.00 87.88 84 LEU A O 1
ATOM 648 N N . SER A 1 85 ? 7.244 5.789 -2.533 1.00 88.12 85 SER A N 1
ATOM 649 C CA . SER A 1 85 ? 6.955 6.098 -3.939 1.00 88.12 85 SER A CA 1
ATOM 650 C C . SER A 1 85 ? 6.171 4.975 -4.619 1.00 88.12 85 SER A C 1
ATOM 652 O O . SER A 1 85 ? 5.202 5.241 -5.329 1.00 88.12 85 SER A O 1
ATOM 654 N N . ALA A 1 86 ? 6.550 3.721 -4.369 1.00 89.31 86 ALA A N 1
ATOM 655 C CA . ALA A 1 86 ? 5.841 2.560 -4.890 1.00 89.31 86 ALA A CA 1
ATOM 656 C C . ALA A 1 86 ? 4.442 2.415 -4.266 1.00 89.31 86 ALA A C 1
ATOM 658 O O . ALA A 1 86 ? 3.481 2.214 -5.001 1.00 89.31 86 ALA A O 1
ATOM 659 N N . VAL A 1 87 ? 4.303 2.599 -2.947 1.00 90.94 87 VAL A N 1
ATOM 660 C CA . VAL A 1 87 ? 3.000 2.586 -2.255 1.00 90.94 87 VAL A CA 1
ATOM 661 C C . VAL A 1 87 ? 2.061 3.644 -2.832 1.00 90.94 87 VAL A C 1
ATOM 663 O O . VAL A 1 87 ? 0.927 3.329 -3.181 1.00 90.94 87 VAL 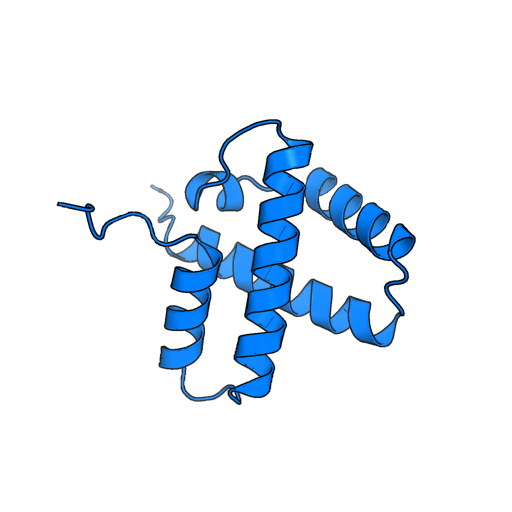A O 1
ATOM 666 N N . ARG A 1 88 ? 2.530 4.889 -2.992 1.00 88.12 88 ARG A N 1
ATOM 667 C CA . ARG A 1 88 ? 1.720 5.973 -3.568 1.00 88.12 88 ARG A CA 1
ATOM 668 C C . ARG A 1 88 ? 1.279 5.657 -4.992 1.00 88.12 88 ARG A C 1
ATOM 670 O O . ARG A 1 88 ? 0.114 5.855 -5.305 1.00 88.12 88 ARG A O 1
ATOM 677 N N . GLY A 1 89 ? 2.183 5.155 -5.835 1.00 86.50 89 GLY A N 1
ATOM 678 C CA . GLY A 1 89 ? 1.849 4.770 -7.208 1.00 86.50 89 GLY A CA 1
ATOM 679 C C . GLY A 1 89 ? 0.839 3.623 -7.274 1.00 86.50 89 GLY A C 1
ATOM 680 O O . GLY A 1 89 ? -0.060 3.648 -8.108 1.00 86.50 89 GLY A O 1
ATOM 681 N N . PHE A 1 90 ? 0.952 2.649 -6.372 1.00 87.69 90 PHE A N 1
ATOM 682 C CA . PHE A 1 90 ? 0.030 1.520 -6.302 1.00 87.69 90 PHE A CA 1
ATOM 683 C C . PHE A 1 90 ? -1.371 1.937 -5.843 1.00 87.69 90 PHE A C 1
ATOM 685 O O . PHE A 1 90 ? -2.355 1.552 -6.469 1.00 87.69 90 PHE A O 1
ATOM 692 N N . LEU A 1 91 ? -1.467 2.772 -4.803 1.00 86.44 91 LEU A N 1
ATOM 693 C CA . LEU A 1 91 ? -2.746 3.309 -4.331 1.00 86.44 91 LEU A CA 1
ATOM 694 C C . LEU A 1 91 ? -3.376 4.281 -5.330 1.00 86.44 91 LEU A C 1
ATOM 696 O O . LEU A 1 91 ? -4.587 4.267 -5.512 1.00 86.44 91 LEU A O 1
ATOM 700 N N . ALA A 1 92 ? -2.572 5.114 -5.994 1.00 85.19 92 ALA A N 1
ATOM 701 C CA . ALA A 1 92 ? -3.058 6.002 -7.044 1.00 85.19 92 ALA A CA 1
ATOM 702 C C . ALA A 1 92 ? -3.630 5.199 -8.216 1.00 85.19 92 ALA A C 1
ATOM 704 O O . ALA A 1 92 ? -4.730 5.498 -8.659 1.00 85.19 92 ALA A O 1
ATOM 705 N N . TRP A 1 93 ? -2.942 4.139 -8.657 1.00 84.19 93 TRP A N 1
ATOM 706 C CA . TRP A 1 93 ? -3.487 3.207 -9.643 1.00 84.19 93 TRP A CA 1
ATOM 707 C C . TRP A 1 93 ? -4.803 2.596 -9.145 1.00 84.19 93 TRP A C 1
ATOM 709 O O . TRP A 1 93 ? -5.814 2.713 -9.831 1.00 84.19 93 TRP A O 1
ATOM 719 N N . ALA A 1 94 ? -4.831 2.039 -7.929 1.00 83.50 94 ALA A N 1
ATOM 720 C CA . ALA A 1 94 ? -6.031 1.444 -7.336 1.00 83.50 94 ALA A CA 1
ATOM 721 C C . ALA A 1 94 ? -7.215 2.428 -7.215 1.00 83.50 94 ALA A C 1
ATOM 723 O O . ALA A 1 94 ? -8.361 2.007 -7.318 1.00 83.50 94 ALA A O 1
ATOM 724 N N . ASN A 1 95 ? -6.955 3.729 -7.074 1.00 79.69 95 ASN A N 1
ATOM 725 C CA . ASN A 1 95 ? -7.984 4.770 -7.087 1.00 79.69 95 ASN A CA 1
ATOM 726 C C . ASN A 1 95 ? -8.344 5.273 -8.495 1.00 79.69 95 ASN A C 1
ATOM 728 O O . ASN A 1 95 ? -9.472 5.684 -8.707 1.00 79.69 95 ASN A O 1
ATOM 732 N N . ALA A 1 96 ? -7.429 5.237 -9.465 1.00 69.69 96 ALA A N 1
ATOM 733 C CA . ALA A 1 96 ? -7.648 5.824 -10.790 1.00 69.69 96 ALA A CA 1
ATOM 734 C C . ALA A 1 96 ? -8.653 5.052 -11.666 1.00 69.69 96 ALA A C 1
ATOM 736 O O . ALA A 1 96 ? -9.365 5.687 -12.430 1.00 69.69 96 ALA A O 1
ATOM 737 N N . ASP A 1 97 ? -8.758 3.720 -11.529 1.00 56.22 97 ASP A N 1
ATOM 738 C CA . ASP A 1 97 ? -9.864 2.952 -12.153 1.00 56.22 97 ASP A CA 1
ATOM 739 C C . ASP A 1 97 ? -11.082 2.794 -11.209 1.00 56.22 97 ASP A C 1
ATOM 741 O O . ASP A 1 97 ? -11.987 2.011 -11.490 1.00 56.22 97 ASP A O 1
ATOM 745 N N . ALA A 1 98 ? -11.099 3.484 -10.060 1.00 46.75 98 ALA A N 1
ATOM 746 C CA . ALA A 1 98 ? -12.314 3.696 -9.280 1.00 46.75 98 ALA A CA 1
ATOM 747 C C . ALA A 1 98 ? -12.887 5.042 -9.724 1.00 46.75 98 ALA A C 1
ATOM 749 O O . ALA A 1 98 ? -12.661 6.065 -9.083 1.00 46.75 98 ALA A O 1
ATOM 750 N N . GLU A 1 99 ? -13.554 5.047 -10.874 1.00 30.66 99 GLU A N 1
ATOM 751 C CA . GLU A 1 99 ? -14.317 6.209 -11.317 1.00 30.66 99 GLU A CA 1
ATOM 752 C C . GLU A 1 99 ? -15.273 6.618 -10.177 1.00 30.66 99 GLU A C 1
ATOM 754 O O . GLU A 1 99 ? -16.082 5.789 -9.741 1.00 30.66 99 GLU A O 1
ATOM 759 N N . PRO A 1 100 ? -15.136 7.824 -9.590 1.00 35.00 100 PRO A N 1
ATOM 760 C CA . PRO A 1 100 ? -16.154 8.332 -8.687 1.00 35.00 100 PRO A CA 1
ATOM 761 C C . PRO A 1 100 ? -17.416 8.651 -9.510 1.00 35.00 100 PRO A C 1
ATOM 763 O O . PRO A 1 100 ? -17.280 8.987 -10.686 1.00 35.00 100 PRO A O 1
ATOM 766 N N . PRO A 1 101 ? -18.620 8.524 -8.921 1.00 44.78 101 PRO A N 1
ATOM 767 C CA . PRO A 1 101 ? -19.882 8.772 -9.621 1.00 44.78 101 PRO A CA 1
ATOM 768 C C . PRO A 1 101 ? -20.005 10.202 -10.157 1.00 44.78 101 PRO A C 1
ATOM 770 O O . PRO A 1 101 ? -19.437 11.127 -9.527 1.00 44.78 101 PRO A O 1
#

pLDDT: mean 78.89, std 13.94, range [30.66, 92.0]

Sequence (101 aa):
MTSPDTLPPSMLWATHLARDRMRSVHTVRAYRAVAERLTAFLVGHWAGAVDRAALGRTSTADLRAYLAYRRGQGLGNASAARELSAVRGFLAWANADAEPP

Foldseek 3Di:
DPPPPCDALLVVVLVVVVVVVPDDPVLSVLLSVLVVLLLVLCCVVVVDHDHLQNLLVDDPVSVVVSVVVVVVVVQDPVNVVSSVVSSVSSSCVSVVVVDDD